Protein AF-A0A1C4X3Y6-F1 (afdb_monomer)

Organism: Micromonospora echinospora (NCBI:txid1877)

Radius of gyration: 30.49 Å; Cα contacts (8 Å, |Δi|>4): 107; chains: 1; bounding box: 56×47×85 Å

pLDDT: mean 79.15, std 24.33, range [35.62, 98.81]

Secondary structure (DSSP, 8-state):
---------SS-----PPP----------------------HHHHHHHHHHHHHHHHHHHHHHHHHHHHHHHHHHHHHHHHHHHHHHHTT-HHHHHHHHHHHHHHHHHHHHHHHHHHHHHHHHHHHHHHHHHHHGGG-GGGSS-------

Foldseek 3Di:
DDDDDDDDDPPDDDDDDDDDDDPDDPDPPDPPPPPPPLDQPPVLVVLLVVLQVLLVVLLVLLVVLLVVLVVLQVVLVVLCVQLVVCVVVVNNVSNVVSNVSSVVSNVSSVVSNVSSVVSNVSSVVSVVVSCVSCVVSPPVVPDDPPPPDD

Structure (mmCIF, N/CA/C/O backbone):
data_AF-A0A1C4X3Y6-F1
#
_entry.id   AF-A0A1C4X3Y6-F1
#
loop_
_atom_site.group_PDB
_atom_site.id
_atom_site.type_symbol
_atom_site.labe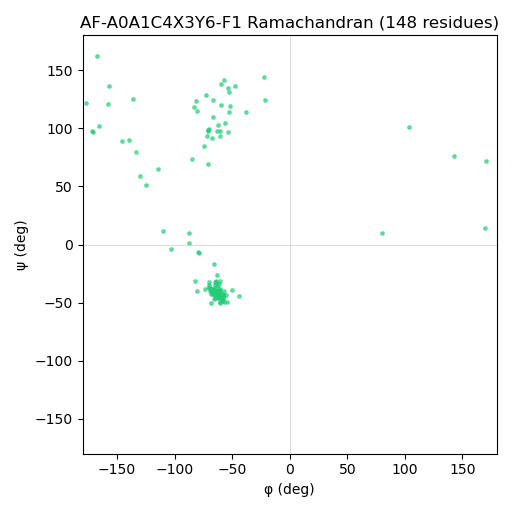l_atom_id
_atom_site.label_alt_id
_atom_site.label_comp_id
_atom_site.label_asym_id
_atom_site.label_entity_id
_atom_site.label_seq_id
_atom_site.pdbx_PDB_ins_code
_atom_site.Cartn_x
_atom_site.Cartn_y
_atom_site.Cartn_z
_atom_site.occupancy
_atom_site.B_iso_or_equiv
_atom_site.auth_seq_id
_atom_site.auth_comp_id
_atom_site.auth_asym_id
_atom_site.auth_atom_id
_atom_site.pdbx_PDB_model_num
ATOM 1 N N . MET A 1 1 ? 25.583 -27.625 13.028 1.00 36.97 1 MET A N 1
ATOM 2 C CA . MET A 1 1 ? 26.360 -26.511 12.449 1.00 36.97 1 MET A CA 1
ATOM 3 C C . MET A 1 1 ? 26.448 -26.772 10.959 1.00 36.97 1 MET A C 1
ATOM 5 O O . MET A 1 1 ? 27.012 -27.791 10.590 1.00 36.97 1 MET A O 1
ATOM 9 N N . SER A 1 2 ? 25.799 -25.950 10.137 1.00 39.69 2 SER A N 1
ATOM 10 C CA . SER A 1 2 ? 25.870 -26.027 8.677 1.00 39.69 2 SER A CA 1
ATOM 11 C C . SER A 1 2 ? 26.019 -24.602 8.146 1.00 39.69 2 SER A C 1
ATOM 13 O O . SER A 1 2 ? 25.251 -23.725 8.530 1.00 39.69 2 SER A O 1
ATOM 15 N N . THR A 1 3 ? 27.067 -24.416 7.357 1.00 41.69 3 THR A N 1
ATOM 16 C CA . THR A 1 3 ? 27.513 -23.253 6.572 1.00 41.69 3 THR A CA 1
ATOM 17 C C . THR A 1 3 ? 28.390 -23.896 5.493 1.00 41.69 3 THR A C 1
ATOM 19 O O . THR A 1 3 ? 29.170 -24.781 5.841 1.00 41.69 3 THR A O 1
ATOM 22 N N . ASP A 1 4 ? 28.381 -23.578 4.211 1.00 45.69 4 ASP A N 1
ATOM 23 C CA . ASP A 1 4 ? 27.672 -22.616 3.376 1.00 45.69 4 ASP A CA 1
ATOM 24 C C . ASP A 1 4 ? 27.961 -23.060 1.921 1.00 45.69 4 ASP A C 1
ATOM 26 O O . ASP A 1 4 ? 28.875 -23.849 1.666 1.00 45.69 4 ASP A O 1
ATOM 30 N N . SER A 1 5 ? 27.137 -22.568 1.011 1.00 48.00 5 SER A N 1
ATOM 31 C CA . SER A 1 5 ? 27.237 -22.486 -0.442 1.00 48.00 5 SER A CA 1
ATOM 32 C C . SER A 1 5 ? 28.640 -22.551 -1.051 1.00 48.00 5 SER A C 1
ATOM 34 O O . SER A 1 5 ? 29.553 -21.852 -0.625 1.00 48.00 5 SER A O 1
ATOM 36 N N . SER A 1 6 ? 28.737 -23.192 -2.215 1.00 38.34 6 SER A N 1
ATOM 37 C CA . SER A 1 6 ? 29.177 -22.447 -3.398 1.00 38.34 6 SER A CA 1
ATOM 38 C C . SER A 1 6 ? 28.725 -23.151 -4.672 1.00 38.34 6 SER A C 1
ATOM 40 O O . SER A 1 6 ? 29.092 -24.294 -4.935 1.00 38.34 6 SER A O 1
ATOM 42 N N . TRP A 1 7 ? 27.951 -22.420 -5.464 1.00 44.41 7 TRP A N 1
ATOM 43 C CA . TRP A 1 7 ? 27.889 -22.523 -6.911 1.00 44.41 7 TRP A CA 1
ATOM 44 C C . TRP A 1 7 ? 29.278 -22.773 -7.502 1.00 44.41 7 TRP A C 1
ATOM 46 O O . TRP A 1 7 ? 30.162 -21.926 -7.410 1.00 44.41 7 TRP A O 1
ATOM 56 N N . GLY A 1 8 ? 29.477 -23.941 -8.091 1.00 44.00 8 GLY A N 1
ATOM 57 C CA . GLY A 1 8 ? 30.743 -24.301 -8.701 1.00 44.00 8 GLY A CA 1
ATOM 58 C C . GLY A 1 8 ? 30.571 -25.589 -9.471 1.00 44.00 8 GLY A C 1
ATOM 59 O O . GLY A 1 8 ? 30.591 -26.651 -8.862 1.00 44.00 8 GLY A O 1
ATOM 60 N N . ASP A 1 9 ? 30.349 -25.442 -10.779 1.00 46.50 9 ASP A N 1
ATOM 61 C CA . ASP A 1 9 ? 30.890 -26.282 -11.859 1.00 46.50 9 ASP A CA 1
ATOM 62 C C . ASP A 1 9 ? 29.868 -26.496 -12.992 1.00 46.50 9 ASP A C 1
ATOM 64 O O . ASP A 1 9 ? 29.250 -27.547 -13.121 1.00 46.50 9 ASP A O 1
ATOM 68 N N . TYR A 1 10 ? 29.673 -25.468 -13.825 1.00 39.25 10 TYR A N 1
ATOM 69 C CA . TYR A 1 10 ? 29.022 -25.615 -15.139 1.00 39.25 10 TYR A CA 1
ATOM 70 C C . TYR A 1 10 ? 30.009 -25.425 -16.299 1.00 39.25 10 TYR A C 1
ATOM 72 O O . TYR A 1 10 ? 29.593 -25.309 -17.449 1.00 39.25 10 TYR A O 1
ATOM 80 N N . LEU A 1 11 ? 31.319 -25.399 -16.026 1.00 49.09 11 LEU A N 1
ATOM 81 C CA . LEU A 1 11 ? 32.333 -25.155 -17.051 1.00 49.09 11 LEU A CA 1
ATOM 82 C C . LEU A 1 11 ? 33.386 -26.261 -17.107 1.00 49.09 11 LEU A C 1
ATOM 84 O O . LEU A 1 11 ? 34.583 -25.997 -17.094 1.00 49.09 11 LEU A O 1
ATOM 88 N N . SER A 1 12 ? 32.939 -27.509 -17.192 1.00 48.59 12 SER A N 1
ATOM 89 C CA . SER A 1 12 ? 33.769 -28.622 -17.646 1.00 48.59 12 SER A CA 1
ATOM 90 C C . SER A 1 12 ? 32.890 -29.856 -17.808 1.00 48.59 12 SER A C 1
ATOM 92 O O . SER A 1 12 ? 32.601 -30.531 -16.828 1.00 48.59 12 SER A O 1
ATOM 94 N N . THR A 1 13 ? 32.437 -30.170 -19.024 1.00 41.38 13 THR A N 1
ATOM 95 C CA . THR A 1 13 ? 32.898 -31.360 -19.767 1.00 41.38 13 THR A CA 1
ATOM 96 C C . THR A 1 13 ? 32.228 -31.384 -21.146 1.00 41.38 13 THR A C 1
ATOM 98 O O . THR A 1 13 ? 31.008 -31.405 -21.268 1.00 41.38 13 THR A O 1
ATOM 101 N N . ASP A 1 14 ? 33.072 -31.386 -22.173 1.00 49.00 14 ASP A N 1
ATOM 102 C CA . ASP A 1 14 ? 32.841 -31.859 -23.539 1.00 49.00 14 ASP A CA 1
ATOM 103 C C . ASP A 1 14 ? 31.683 -32.868 -23.701 1.00 49.00 14 ASP A C 1
ATOM 105 O O . ASP A 1 14 ? 31.702 -33.963 -23.138 1.00 49.00 14 ASP A O 1
ATOM 109 N N . THR A 1 15 ? 30.715 -32.563 -24.565 1.00 38.72 15 THR A N 1
ATOM 110 C CA . THR A 1 15 ? 29.977 -33.596 -25.306 1.00 38.72 15 THR A CA 1
ATOM 111 C C . THR A 1 15 ? 29.782 -33.105 -26.732 1.00 38.72 15 THR A C 1
ATOM 113 O O . THR A 1 15 ? 28.806 -32.440 -27.070 1.00 38.72 15 THR A O 1
ATOM 116 N N . SER A 1 16 ? 30.750 -33.440 -27.580 1.00 46.16 16 SER A N 1
ATOM 117 C CA . SER A 1 16 ? 30.564 -33.444 -29.025 1.00 46.16 16 SER A CA 1
ATOM 118 C C . SER A 1 16 ? 29.568 -34.550 -29.379 1.00 46.16 16 SER A C 1
ATOM 120 O O . SER A 1 16 ? 29.862 -35.739 -29.259 1.00 46.16 16 SER A O 1
ATOM 122 N N . VAL A 1 17 ? 28.360 -34.173 -29.799 1.00 35.62 17 VAL A N 1
ATOM 123 C CA . VAL A 1 17 ? 27.430 -35.124 -30.415 1.00 35.62 17 VAL A CA 1
ATOM 124 C C . VAL A 1 17 ? 27.798 -35.236 -31.890 1.00 35.62 17 VAL A C 1
ATOM 126 O O . VAL A 1 17 ? 27.774 -34.249 -32.623 1.00 35.62 17 VAL A O 1
ATOM 129 N N . ALA A 1 18 ? 28.178 -36.441 -32.309 1.00 38.94 18 ALA A N 1
ATOM 130 C CA . ALA A 1 18 ? 28.460 -36.752 -33.700 1.00 38.94 18 ALA A CA 1
ATOM 131 C C . ALA A 1 18 ? 27.164 -36.814 -34.525 1.00 38.94 18 ALA A C 1
ATOM 133 O O . ALA A 1 18 ? 26.220 -37.528 -34.181 1.00 38.94 18 ALA A O 1
ATOM 134 N N . ASP A 1 19 ? 27.180 -36.079 -35.634 1.00 48.06 19 ASP A N 1
ATOM 135 C CA . ASP A 1 19 ? 26.213 -36.093 -36.727 1.00 48.06 19 ASP A CA 1
ATOM 136 C C . ASP A 1 19 ? 26.116 -37.485 -37.368 1.00 48.06 19 ASP A C 1
ATOM 138 O O . ASP A 1 19 ? 27.103 -38.013 -37.885 1.00 48.06 19 ASP A O 1
ATOM 142 N N . THR A 1 20 ? 24.918 -38.075 -37.333 1.00 42.12 20 THR A N 1
ATOM 143 C CA . THR A 1 20 ? 24.544 -39.192 -38.209 1.00 42.12 20 THR A CA 1
ATOM 144 C C . THR A 1 20 ? 23.061 -39.121 -38.598 1.00 42.12 20 THR A C 1
ATOM 146 O O . THR A 1 20 ? 22.204 -39.751 -37.988 1.00 42.12 20 THR A O 1
ATOM 149 N N . GLY A 1 21 ? 22.786 -38.414 -39.697 1.00 36.00 21 GLY A N 1
ATOM 150 C CA . GLY A 1 21 ? 21.963 -38.964 -40.780 1.00 36.00 21 GLY A CA 1
ATOM 151 C C . GLY A 1 21 ? 20.510 -38.494 -40.897 1.00 36.00 21 GLY A C 1
ATOM 152 O O . GLY A 1 21 ? 19.614 -39.085 -40.303 1.00 36.00 21 GLY A O 1
ATOM 153 N N . ILE A 1 22 ? 20.266 -37.571 -41.836 1.00 36.72 22 ILE A N 1
ATOM 154 C CA . ILE A 1 22 ? 19.098 -37.615 -42.735 1.00 36.72 22 ILE A CA 1
ATOM 155 C C . ILE A 1 22 ? 19.592 -37.350 -44.168 1.00 36.72 22 ILE A C 1
ATOM 157 O O . ILE A 1 22 ? 19.482 -36.254 -44.710 1.00 36.72 22 ILE A O 1
ATOM 161 N N . ASP A 1 23 ? 20.142 -38.392 -44.793 1.00 47.00 23 ASP A N 1
ATOM 162 C CA . ASP A 1 23 ? 20.240 -38.503 -46.251 1.00 47.00 23 ASP A CA 1
ATOM 163 C C . ASP A 1 23 ? 18.837 -38.826 -46.794 1.00 47.00 23 ASP A C 1
ATOM 165 O O . ASP A 1 23 ? 18.486 -39.996 -46.930 1.00 47.00 23 ASP A O 1
ATOM 169 N N . ALA A 1 24 ? 18.002 -37.805 -47.019 1.00 45.84 24 ALA A N 1
ATOM 170 C CA . ALA A 1 24 ? 16.917 -37.798 -48.017 1.00 45.84 24 ALA A CA 1
ATOM 171 C C . ALA A 1 24 ? 16.001 -36.575 -47.850 1.00 45.84 24 ALA A C 1
ATOM 173 O O . ALA A 1 24 ? 14.851 -36.711 -47.452 1.00 45.84 24 ALA A O 1
ATOM 174 N N . PHE A 1 25 ? 16.481 -35.385 -48.203 1.00 36.56 25 PHE A N 1
ATOM 175 C CA . PHE A 1 25 ? 15.683 -34.398 -48.938 1.00 36.56 25 PHE A CA 1
ATOM 176 C C . PHE A 1 25 ? 16.653 -33.339 -49.461 1.00 36.56 25 PHE A C 1
ATOM 178 O O . PHE A 1 25 ? 17.111 -32.474 -48.721 1.00 36.56 25 PHE A O 1
ATOM 185 N N . ALA A 1 26 ? 16.996 -33.415 -50.747 1.00 46.47 26 ALA A N 1
ATOM 186 C CA . ALA A 1 26 ? 17.655 -32.321 -51.446 1.00 46.47 26 ALA A CA 1
ATOM 187 C C . ALA A 1 26 ? 16.635 -31.186 -51.650 1.00 46.47 26 ALA A C 1
ATOM 189 O O . ALA A 1 26 ? 16.167 -30.944 -52.759 1.00 46.47 26 ALA A O 1
ATOM 190 N N . ALA A 1 27 ? 16.234 -30.534 -50.560 1.00 42.47 27 ALA A N 1
ATOM 191 C CA . ALA A 1 27 ? 15.772 -29.164 -50.623 1.00 42.47 27 ALA A CA 1
ATOM 192 C C . ALA A 1 27 ? 17.038 -28.312 -50.647 1.00 42.47 27 ALA A C 1
ATOM 194 O O . ALA A 1 27 ? 17.904 -28.454 -49.786 1.00 42.47 27 ALA A O 1
ATOM 195 N N . THR A 1 28 ? 17.180 -27.477 -51.667 1.00 47.19 28 THR A N 1
ATOM 196 C CA . THR A 1 28 ? 18.150 -26.388 -51.692 1.00 47.19 28 THR A CA 1
ATOM 197 C C . THR A 1 28 ? 17.917 -25.563 -50.427 1.00 47.19 28 THR A C 1
ATOM 199 O O . THR A 1 28 ? 16.982 -24.770 -50.369 1.00 47.19 28 THR A O 1
ATOM 202 N N . VAL A 1 29 ? 18.698 -25.813 -49.376 1.00 47.12 29 VAL A N 1
ATOM 203 C CA . VAL A 1 29 ? 18.735 -24.941 -48.207 1.00 47.12 29 VAL A CA 1
ATOM 204 C C . VAL A 1 29 ? 19.436 -23.692 -48.712 1.00 47.12 29 VAL A C 1
ATOM 206 O O . VAL A 1 29 ? 20.659 -23.676 -48.864 1.00 47.12 29 VAL A O 1
ATOM 209 N N . GLU A 1 30 ? 18.652 -22.676 -49.082 1.00 52.06 30 GLU A N 1
ATOM 210 C CA . GLU A 1 30 ? 19.181 -21.318 -49.141 1.00 52.06 30 GLU A CA 1
ATOM 211 C C . GLU A 1 30 ? 19.940 -21.082 -47.833 1.00 52.06 30 GLU A C 1
ATOM 213 O O . GLU A 1 30 ? 19.463 -21.534 -46.786 1.00 52.06 30 GLU A O 1
ATOM 218 N N . PRO A 1 31 ? 21.137 -20.469 -47.866 1.00 46.91 31 PRO A N 1
ATOM 219 C CA . PRO A 1 31 ? 21.871 -20.210 -46.641 1.00 46.91 31 PRO A CA 1
ATOM 220 C C . PRO A 1 31 ? 20.921 -19.476 -45.701 1.00 46.91 31 PRO A C 1
ATOM 222 O O . PRO A 1 31 ? 20.486 -18.370 -46.019 1.00 46.91 31 PRO A O 1
ATOM 225 N N . ILE A 1 32 ? 20.558 -20.122 -44.588 1.00 57.66 32 ILE A N 1
ATOM 226 C CA . ILE A 1 32 ? 19.842 -19.471 -43.498 1.00 57.66 32 ILE A CA 1
ATOM 227 C C . ILE A 1 32 ? 20.752 -18.307 -43.144 1.00 57.66 32 ILE A C 1
ATOM 229 O O . ILE A 1 32 ? 21.849 -18.520 -42.618 1.00 57.66 32 ILE A O 1
ATOM 233 N N . MET A 1 33 ? 20.371 -17.096 -43.558 1.00 53.41 33 MET A N 1
ATOM 234 C CA . MET A 1 33 ? 21.109 -15.914 -43.153 1.00 53.41 33 MET A CA 1
ATOM 235 C C . MET A 1 33 ? 21.178 -15.982 -41.631 1.00 53.41 33 MET A C 1
ATOM 237 O O . MET A 1 33 ? 20.159 -16.320 -41.018 1.00 53.41 33 MET A O 1
ATOM 241 N N . PRO A 1 34 ? 22.344 -15.737 -41.012 1.00 52.31 34 PRO A N 1
ATOM 242 C CA . PRO A 1 34 ? 22.394 -15.660 -39.566 1.00 52.31 34 PRO A CA 1
ATOM 243 C C . PRO A 1 34 ? 21.307 -14.673 -39.149 1.00 52.31 34 PRO A C 1
ATOM 245 O O . PRO A 1 34 ? 21.311 -13.525 -39.600 1.00 52.31 34 PRO A O 1
ATOM 248 N N . VAL A 1 35 ? 20.339 -15.147 -38.363 1.00 55.03 35 VAL A N 1
ATOM 249 C CA . VAL A 1 35 ? 19.448 -14.253 -37.636 1.00 55.03 35 VAL A CA 1
ATOM 250 C C . VAL A 1 35 ? 20.385 -13.520 -36.695 1.00 55.03 35 VAL A C 1
ATOM 252 O O . VAL A 1 35 ? 20.844 -14.072 -35.699 1.00 55.03 35 VAL A O 1
ATOM 255 N N . VAL A 1 36 ? 20.796 -12.324 -37.102 1.00 54.78 36 VAL A N 1
ATOM 256 C CA . VAL A 1 36 ? 21.488 -11.405 -36.215 1.00 54.78 36 VAL A CA 1
ATOM 257 C C . VAL A 1 36 ? 20.405 -10.975 -35.247 1.00 54.78 36 VAL A C 1
ATOM 259 O O . VAL A 1 36 ? 19.544 -10.176 -35.612 1.00 54.78 36 VAL A O 1
ATOM 262 N N . GLU A 1 37 ? 20.380 -11.580 -34.061 1.00 56.59 37 GLU A N 1
ATOM 263 C CA . GLU A 1 37 ? 19.550 -11.052 -32.986 1.00 56.59 37 GLU A CA 1
ATOM 264 C C . GLU A 1 37 ? 19.905 -9.569 -32.825 1.00 56.59 37 GLU A C 1
ATOM 266 O O . GLU A 1 37 ? 21.096 -9.231 -32.829 1.00 56.59 37 GLU A O 1
ATOM 271 N N . PRO A 1 38 ? 18.910 -8.668 -32.770 1.00 59.09 38 PRO A N 1
ATOM 272 C CA . PRO A 1 38 ? 19.183 -7.261 -32.550 1.00 59.09 38 PRO A CA 1
ATOM 273 C C . PRO A 1 38 ? 19.846 -7.118 -31.177 1.00 59.09 38 PRO A C 1
ATOM 275 O O . PRO A 1 38 ? 19.201 -7.218 -30.138 1.00 59.09 38 PRO A O 1
ATOM 278 N N . VAL A 1 39 ? 21.164 -6.925 -31.178 1.00 68.88 39 VAL A N 1
ATOM 279 C CA . VAL A 1 39 ? 21.928 -6.619 -29.970 1.00 68.88 39 VAL A CA 1
ATOM 280 C C . VAL A 1 39 ? 21.753 -5.131 -29.705 1.00 68.88 39 VAL A C 1
ATOM 282 O O . VAL A 1 39 ? 22.180 -4.298 -30.511 1.00 68.88 39 VAL A O 1
ATOM 285 N N . LEU A 1 40 ? 21.109 -4.800 -28.587 1.00 76.31 40 LEU A N 1
ATOM 286 C CA . LEU A 1 40 ? 21.038 -3.425 -28.105 1.00 76.31 40 LEU A CA 1
ATOM 287 C C . LEU A 1 40 ? 22.463 -2.905 -27.849 1.00 76.31 40 LEU A C 1
ATOM 289 O O . LEU A 1 40 ? 23.295 -3.642 -27.314 1.00 76.31 40 LEU A O 1
ATOM 293 N N . PRO A 1 41 ? 22.783 -1.653 -28.216 1.00 81.69 41 PRO A N 1
ATOM 294 C CA . PRO A 1 41 ? 24.058 -1.056 -27.846 1.00 81.69 41 PRO A CA 1
ATOM 295 C C . PRO A 1 41 ? 24.233 -1.074 -26.324 1.00 81.69 41 PRO A C 1
ATOM 297 O O . PRO A 1 41 ? 23.285 -0.776 -25.605 1.00 81.69 41 PRO A O 1
ATOM 300 N N . GLU A 1 42 ? 25.447 -1.338 -25.833 1.00 81.12 42 GLU A N 1
ATOM 301 C CA . GLU A 1 42 ? 25.773 -1.301 -24.395 1.00 81.12 42 GLU A CA 1
ATOM 302 C C . GLU A 1 42 ? 25.202 -0.086 -23.635 1.00 81.12 42 GLU A C 1
ATOM 304 O O . GLU A 1 42 ? 24.601 -0.304 -22.589 1.00 81.12 42 GLU A O 1
ATOM 309 N N . PRO A 1 43 ? 25.269 1.171 -24.134 1.00 81.31 43 PRO A N 1
ATOM 310 C CA . PRO A 1 43 ? 24.675 2.293 -23.402 1.00 81.31 43 PRO A CA 1
ATOM 311 C C . PRO A 1 43 ? 23.151 2.194 -23.245 1.00 81.31 43 PRO A C 1
ATOM 313 O O . PRO A 1 43 ? 22.612 2.766 -22.309 1.00 81.31 43 PRO A O 1
ATOM 316 N N . VAL A 1 44 ? 22.457 1.500 -24.149 1.00 85.56 44 VAL A N 1
ATOM 317 C CA . VAL A 1 44 ? 21.009 1.261 -24.057 1.00 85.56 44 VAL A CA 1
ATOM 318 C C . VAL A 1 44 ? 20.725 0.115 -23.094 1.00 85.56 44 VAL A C 1
ATOM 320 O O . VAL A 1 44 ? 19.800 0.217 -22.298 1.00 85.56 44 VAL A O 1
ATOM 323 N N . LEU A 1 45 ? 21.543 -0.944 -23.122 1.00 87.50 45 LEU A N 1
ATOM 324 C CA . LEU A 1 45 ? 21.444 -2.048 -22.164 1.00 87.50 45 LEU A CA 1
ATOM 325 C C . LEU A 1 45 ? 21.620 -1.564 -20.723 1.00 87.50 45 LEU A C 1
ATOM 327 O O . LEU A 1 45 ? 20.783 -1.877 -19.886 1.00 87.50 45 LEU A O 1
ATOM 331 N N . ASP A 1 46 ? 22.637 -0.743 -20.451 1.00 90.50 46 ASP A N 1
ATOM 332 C CA . ASP A 1 46 ? 22.887 -0.207 -19.108 1.00 90.50 46 ASP A CA 1
ATOM 333 C C . ASP A 1 46 ? 21.709 0.636 -18.593 1.00 90.50 46 ASP A C 1
ATOM 335 O O . ASP A 1 46 ? 21.358 0.571 -17.412 1.00 90.50 46 ASP A O 1
ATOM 339 N N . VAL A 1 47 ? 21.086 1.432 -19.471 1.00 92.19 47 VAL A N 1
ATOM 340 C CA . VAL A 1 47 ? 19.903 2.225 -19.112 1.00 92.19 47 VAL A CA 1
ATOM 341 C C . VAL A 1 47 ? 18.718 1.306 -18.842 1.00 92.19 47 VAL A C 1
ATOM 343 O O . VAL A 1 47 ? 18.113 1.415 -17.783 1.00 92.19 47 VAL A O 1
ATOM 346 N N . VAL A 1 48 ? 18.418 0.364 -19.738 1.00 93.31 48 VAL A N 1
ATOM 347 C CA . VAL A 1 48 ? 17.311 -0.590 -19.563 1.00 93.31 48 VAL A CA 1
ATOM 348 C C . VAL A 1 48 ? 17.470 -1.400 -18.275 1.00 93.31 48 VAL A C 1
ATOM 350 O O . VAL A 1 48 ? 16.508 -1.521 -17.520 1.00 93.31 48 VAL A O 1
ATOM 353 N N . ASP A 1 49 ? 18.671 -1.893 -17.974 1.00 94.50 49 ASP A N 1
ATOM 354 C CA . ASP A 1 49 ? 18.949 -2.628 -16.737 1.00 94.50 49 ASP A CA 1
ATOM 355 C C . ASP A 1 49 ? 18.750 -1.745 -15.497 1.00 94.50 49 ASP A C 1
ATOM 357 O O . ASP A 1 49 ? 18.162 -2.186 -14.506 1.00 94.50 49 ASP A O 1
ATOM 361 N N . SER A 1 50 ? 19.192 -0.483 -15.550 1.00 96.75 50 SER A N 1
ATOM 362 C CA . SER A 1 50 ? 18.978 0.486 -14.471 1.00 96.75 50 SER A CA 1
ATOM 363 C C . SER A 1 50 ? 17.493 0.792 -14.257 1.00 96.75 50 SER A C 1
ATOM 365 O O . SER A 1 50 ? 17.042 0.847 -13.114 1.00 96.75 50 SER A O 1
ATOM 367 N N . GLU A 1 51 ? 16.728 0.979 -15.331 1.00 97.50 51 GLU A N 1
ATOM 368 C CA . GLU A 1 51 ? 15.292 1.258 -15.270 1.00 97.50 51 GLU A CA 1
ATOM 369 C C . GLU A 1 51 ? 14.507 0.037 -14.763 1.00 97.50 51 GLU A C 1
ATOM 371 O O . GLU A 1 51 ? 13.647 0.175 -13.898 1.00 97.50 51 GLU A O 1
ATOM 376 N N . ILE A 1 52 ? 14.847 -1.183 -15.197 1.00 97.69 52 ILE A N 1
ATOM 377 C CA . ILE A 1 52 ? 14.236 -2.417 -14.671 1.00 97.69 52 ILE A CA 1
ATOM 378 C C . ILE A 1 52 ? 14.544 -2.585 -13.177 1.00 97.69 52 ILE A C 1
ATOM 380 O O . ILE A 1 52 ? 13.658 -2.951 -12.401 1.00 97.69 52 ILE A O 1
ATOM 384 N N . ALA A 1 53 ? 15.780 -2.307 -12.756 1.00 98.12 53 ALA A N 1
ATOM 385 C CA . ALA A 1 53 ? 16.152 -2.353 -11.345 1.00 98.12 53 ALA A CA 1
ATOM 386 C C . ALA A 1 53 ? 15.397 -1.299 -10.516 1.00 98.12 53 ALA A C 1
ATOM 388 O O . ALA A 1 53 ? 14.957 -1.604 -9.407 1.00 98.12 53 ALA A O 1
ATOM 389 N N . GLY A 1 54 ? 15.211 -0.090 -11.059 1.00 97.50 54 GLY A N 1
ATOM 390 C CA . GLY A 1 54 ? 14.382 0.960 -10.462 1.00 97.50 54 GLY A CA 1
ATOM 391 C C . GLY A 1 54 ? 12.927 0.520 -10.307 1.00 97.50 54 GLY A C 1
ATOM 392 O O . GLY A 1 54 ? 12.389 0.564 -9.204 1.00 97.50 54 GLY A O 1
ATOM 393 N N . ALA A 1 55 ? 12.331 -0.023 -11.373 1.00 98.06 55 ALA A N 1
ATOM 394 C CA . ALA A 1 55 ? 10.962 -0.531 -11.350 1.00 98.06 55 ALA A CA 1
ATOM 395 C C . ALA A 1 55 ? 10.751 -1.629 -10.299 1.00 98.06 55 ALA A C 1
ATOM 397 O O . ALA A 1 55 ? 9.750 -1.621 -9.585 1.00 98.06 55 ALA A O 1
ATOM 398 N N . ALA A 1 56 ? 11.697 -2.565 -10.181 1.00 98.44 56 ALA A N 1
ATOM 399 C CA . ALA A 1 56 ? 11.636 -3.617 -9.170 1.00 98.44 56 ALA A CA 1
ATOM 400 C C . ALA A 1 56 ? 11.724 -3.047 -7.746 1.00 98.44 56 ALA A C 1
ATOM 4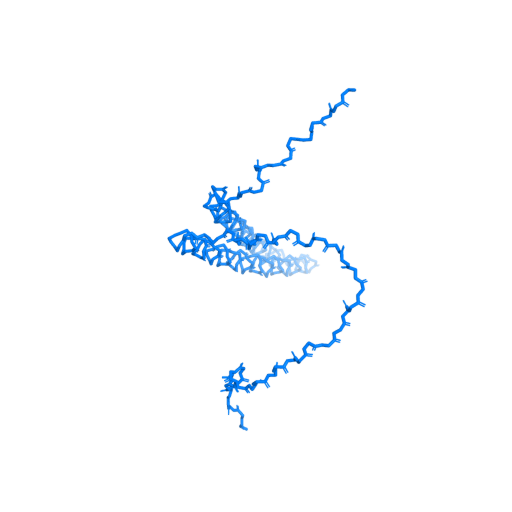02 O O . ALA A 1 56 ? 10.948 -3.443 -6.879 1.00 98.44 56 ALA A O 1
ATOM 403 N N . ALA A 1 57 ? 12.624 -2.089 -7.511 1.00 98.25 57 ALA A N 1
ATOM 404 C CA . ALA A 1 57 ? 12.765 -1.449 -6.207 1.00 98.25 57 ALA A CA 1
ATOM 405 C C . ALA A 1 57 ? 11.505 -0.664 -5.806 1.00 98.25 57 ALA A C 1
ATOM 407 O O . ALA A 1 57 ? 11.081 -0.734 -4.653 1.00 98.25 57 ALA A O 1
ATOM 408 N N . ASP A 1 58 ? 10.889 0.052 -6.746 1.00 98.25 58 ASP A N 1
ATOM 409 C CA . ASP A 1 58 ? 9.636 0.764 -6.500 1.00 98.25 58 ASP A CA 1
ATOM 410 C C . ASP A 1 58 ? 8.476 -0.202 -6.247 1.00 98.25 58 ASP A C 1
ATOM 412 O O . ASP A 1 58 ? 7.670 0.036 -5.348 1.00 98.25 58 ASP A O 1
ATOM 416 N N . GLN A 1 59 ? 8.409 -1.328 -6.963 1.00 98.50 59 GLN A N 1
ATOM 417 C CA . GLN A 1 59 ? 7.407 -2.357 -6.684 1.00 98.50 59 GLN A CA 1
ATOM 418 C C . GLN A 1 59 ? 7.581 -2.951 -5.278 1.00 98.50 59 GLN A C 1
ATOM 420 O O . GLN A 1 59 ? 6.596 -3.092 -4.557 1.00 98.50 59 GLN A O 1
ATOM 425 N N . ASP A 1 60 ? 8.815 -3.222 -4.843 1.00 98.62 60 ASP A N 1
ATOM 426 C CA . ASP A 1 60 ? 9.091 -3.716 -3.488 1.00 98.62 60 ASP A CA 1
ATOM 427 C C . ASP A 1 60 ? 8.635 -2.710 -2.411 1.00 98.62 60 ASP A C 1
ATOM 429 O O . ASP A 1 60 ? 8.050 -3.092 -1.391 1.00 98.62 60 ASP A O 1
ATOM 433 N N . TRP A 1 61 ? 8.868 -1.410 -2.632 1.00 98.38 61 TRP A N 1
ATOM 434 C CA . TRP A 1 61 ? 8.378 -0.353 -1.739 1.00 98.38 61 TRP A CA 1
ATOM 435 C C . TRP A 1 61 ? 6.856 -0.239 -1.751 1.00 98.38 61 TRP A C 1
ATOM 437 O O . TRP A 1 61 ? 6.247 -0.082 -0.688 1.00 98.38 61 TRP A O 1
ATOM 447 N N . SER A 1 62 ? 6.240 -0.352 -2.929 1.00 98.69 62 SER A N 1
ATOM 448 C CA . SER A 1 62 ? 4.788 -0.380 -3.086 1.00 98.69 62 SER A CA 1
ATOM 449 C C . SER A 1 62 ? 4.167 -1.511 -2.265 1.00 98.69 62 SER A C 1
ATOM 451 O O . SER A 1 62 ? 3.261 -1.261 -1.463 1.00 98.69 62 SER A O 1
ATOM 453 N N . ASP A 1 63 ? 4.707 -2.724 -2.382 1.00 98.75 63 ASP A N 1
ATOM 454 C CA . ASP A 1 63 ? 4.231 -3.912 -1.674 1.00 98.75 63 ASP A CA 1
ATOM 455 C C . ASP A 1 63 ? 4.416 -3.779 -0.156 1.00 98.75 63 ASP A C 1
ATOM 457 O O . ASP A 1 63 ? 3.516 -4.106 0.623 1.00 98.75 63 ASP A O 1
ATOM 461 N N . TRP A 1 64 ? 5.564 -3.254 0.286 1.00 98.75 64 TRP A N 1
ATOM 462 C CA . TRP A 1 64 ? 5.826 -3.023 1.707 1.00 98.75 64 TRP A CA 1
ATOM 463 C C . TRP A 1 64 ? 4.834 -2.030 2.325 1.00 98.75 64 TRP A C 1
ATOM 465 O O . TRP A 1 64 ? 4.340 -2.251 3.438 1.00 98.75 64 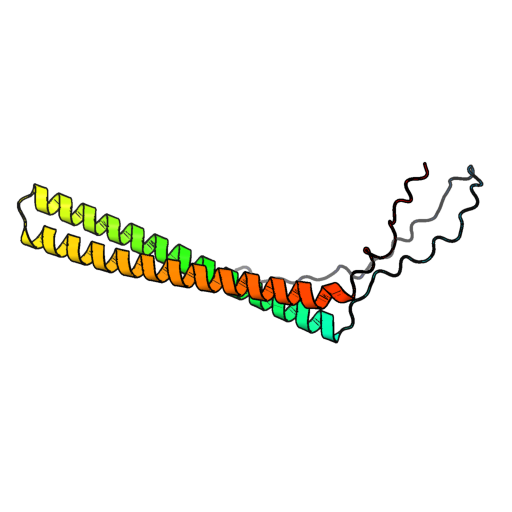TRP A O 1
ATOM 475 N N . HIS A 1 65 ? 4.518 -0.951 1.606 1.00 98.75 65 HIS A N 1
ATOM 476 C CA . HIS A 1 65 ? 3.542 0.035 2.051 1.00 98.75 65 HIS A CA 1
ATOM 477 C C . HIS A 1 65 ? 2.123 -0.537 2.069 1.00 98.75 65 HIS A C 1
ATOM 479 O O . HIS A 1 65 ? 1.427 -0.352 3.064 1.00 98.75 65 HIS A O 1
ATOM 485 N N . ALA A 1 66 ? 1.713 -1.300 1.052 1.00 98.75 66 ALA A N 1
ATOM 486 C CA . ALA A 1 66 ? 0.410 -1.967 1.045 1.00 98.75 66 ALA A CA 1
ATOM 487 C C . ALA A 1 66 ? 0.255 -2.917 2.243 1.00 98.75 66 ALA A C 1
ATOM 489 O O . ALA A 1 66 ? -0.703 -2.801 3.004 1.00 98.75 66 ALA A O 1
ATOM 490 N N . ALA A 1 67 ? 1.251 -3.775 2.487 1.00 98.69 67 ALA A N 1
ATOM 491 C CA . ALA A 1 67 ? 1.246 -4.695 3.625 1.00 98.69 67 ALA A CA 1
ATOM 492 C C . ALA A 1 67 ? 1.266 -3.969 4.983 1.00 98.69 67 ALA A C 1
ATOM 494 O O . ALA A 1 67 ? 0.707 -4.455 5.969 1.00 98.69 67 ALA A O 1
ATOM 495 N N . SER A 1 68 ? 1.917 -2.806 5.059 1.00 98.50 68 SER A N 1
ATOM 496 C CA . SER A 1 68 ? 1.868 -1.949 6.249 1.00 98.50 68 SER A CA 1
ATOM 497 C C . SER A 1 68 ? 0.480 -1.327 6.424 1.00 98.50 68 SER A C 1
ATOM 499 O O . SER A 1 68 ? -0.026 -1.270 7.544 1.00 98.50 68 SER A O 1
ATOM 501 N N . GLY A 1 69 ? -0.156 -0.905 5.328 1.00 98.69 69 GLY A N 1
ATOM 502 C CA . GLY A 1 69 ? -1.538 -0.433 5.298 1.00 98.69 69 GLY A CA 1
ATOM 503 C C . GLY A 1 69 ? -2.522 -1.481 5.817 1.00 98.69 69 GLY A C 1
ATOM 504 O O . GLY A 1 69 ? -3.340 -1.157 6.679 1.00 98.69 69 GLY A O 1
ATOM 505 N N . ASP A 1 70 ? -2.381 -2.738 5.384 1.00 98.81 70 ASP A N 1
ATOM 506 C CA . ASP A 1 70 ? -3.204 -3.864 5.851 1.00 98.81 70 ASP A CA 1
ATOM 507 C C . ASP A 1 70 ? -3.105 -4.030 7.376 1.00 98.81 70 ASP A C 1
ATOM 509 O O . ASP A 1 70 ? -4.121 -4.094 8.067 1.00 98.81 70 ASP A O 1
ATOM 513 N N . GLN A 1 71 ? -1.888 -4.001 7.930 1.00 98.75 71 GLN A N 1
ATOM 514 C CA . GLN A 1 71 ? -1.667 -4.123 9.379 1.00 98.75 71 GLN A CA 1
ATOM 515 C C . GLN A 1 71 ? -2.311 -2.978 10.174 1.00 98.75 71 GLN A C 1
ATOM 517 O O . GLN A 1 71 ? -2.881 -3.199 11.246 1.00 98.75 71 GLN A O 1
ATOM 522 N N . TRP A 1 72 ? -2.239 -1.743 9.669 1.00 98.75 72 TRP A N 1
ATOM 523 C CA . TRP A 1 72 ? -2.892 -0.601 10.313 1.00 98.75 72 TRP A CA 1
ATOM 524 C C . TRP A 1 72 ? -4.416 -0.674 10.209 1.00 98.75 72 TRP A C 1
ATOM 526 O O . TRP A 1 72 ? -5.099 -0.329 11.174 1.00 98.75 72 TRP A O 1
ATOM 536 N N . ALA A 1 73 ? -4.952 -1.164 9.090 1.00 98.75 73 ALA A N 1
ATOM 537 C CA . ALA A 1 73 ? -6.385 -1.369 8.905 1.00 98.75 73 ALA A CA 1
ATOM 538 C C . ALA A 1 73 ? -6.932 -2.467 9.835 1.00 98.75 73 ALA A C 1
ATOM 540 O O . ALA A 1 73 ? -7.967 -2.268 10.472 1.00 98.75 73 ALA A O 1
ATOM 541 N N . GLU A 1 74 ? -6.216 -3.585 9.982 1.00 98.69 74 GLU A N 1
ATOM 542 C CA . GLU A 1 74 ? -6.534 -4.628 10.966 1.00 98.69 74 GLU A CA 1
ATOM 543 C C . GLU A 1 74 ? -6.525 -4.057 12.388 1.00 98.69 74 GLU A C 1
ATOM 545 O O . GLU A 1 74 ? -7.485 -4.220 13.141 1.00 98.69 74 GLU A O 1
ATOM 550 N N . SER A 1 75 ? -5.493 -3.284 12.733 1.00 98.50 75 SER A N 1
ATOM 551 C CA . SER A 1 75 ? -5.410 -2.649 14.046 1.00 98.50 75 SER A CA 1
ATOM 552 C C . SER A 1 75 ? -6.515 -1.606 14.283 1.00 98.50 75 SER A C 1
ATOM 554 O O 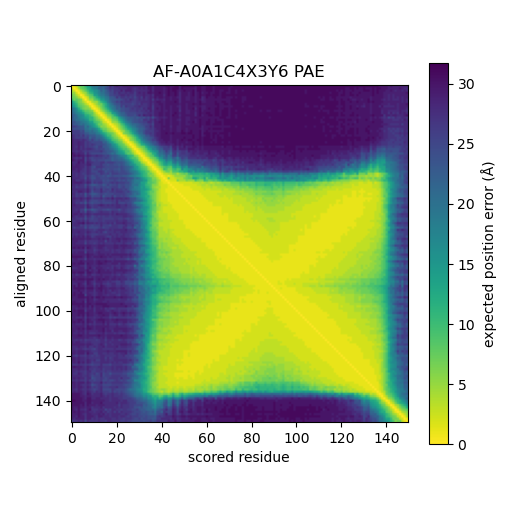. SER A 1 75 ? -6.976 -1.448 15.414 1.00 98.50 75 SER A O 1
ATOM 556 N N . ALA A 1 76 ? -6.977 -0.904 13.245 1.00 98.69 76 ALA A N 1
ATOM 557 C CA . ALA A 1 76 ? -8.141 -0.026 13.343 1.00 98.69 76 ALA A CA 1
ATOM 558 C C . ALA A 1 76 ? -9.416 -0.821 13.672 1.00 98.69 76 ALA A C 1
ATOM 560 O O . ALA A 1 76 ? -10.210 -0.385 14.508 1.00 98.69 76 ALA A O 1
ATOM 561 N N . GLN A 1 77 ? -9.595 -1.997 13.061 1.00 98.75 77 GLN A N 1
ATOM 562 C CA . GLN A 1 77 ? -10.731 -2.877 13.339 1.00 98.75 77 GLN A CA 1
ATOM 563 C C . GLN A 1 77 ? -10.708 -3.408 14.779 1.00 98.75 77 GLN A C 1
ATOM 565 O O . GLN A 1 77 ? -11.748 -3.395 15.437 1.00 98.75 77 GLN A O 1
ATOM 570 N N . ASP A 1 78 ? -9.537 -3.771 15.309 1.00 98.69 78 ASP A N 1
ATOM 571 C CA . ASP A 1 78 ? -9.395 -4.173 16.716 1.00 98.69 78 ASP A CA 1
ATOM 572 C C . ASP A 1 78 ? -9.877 -3.070 17.677 1.00 98.69 78 ASP A C 1
ATOM 574 O O . ASP A 1 78 ? -10.548 -3.336 18.680 1.00 98.69 78 ASP A O 1
ATOM 578 N N . TRP A 1 79 ? -9.583 -1.804 17.362 1.00 98.69 79 TRP A N 1
ATOM 579 C CA . TRP A 1 79 ? -10.053 -0.664 18.152 1.00 98.69 79 TRP A CA 1
ATOM 580 C C . TRP A 1 79 ? -11.559 -0.416 18.026 1.00 98.69 79 TRP A C 1
ATOM 582 O O . TRP A 1 79 ? -12.196 -0.035 19.015 1.00 98.69 79 TRP A O 1
ATOM 592 N N . VAL A 1 80 ? -12.146 -0.661 16.850 1.00 98.75 80 VAL A N 1
ATOM 593 C CA . VAL A 1 80 ? -13.606 -0.644 16.664 1.00 98.75 80 VAL A CA 1
ATOM 594 C C . VAL A 1 80 ? -14.264 -1.716 17.530 1.00 98.75 80 VAL A C 1
ATOM 596 O O . VAL A 1 80 ? -15.254 -1.432 18.209 1.00 98.75 80 VAL A O 1
ATOM 599 N N . ASP A 1 81 ? -13.706 -2.923 17.558 1.00 98.75 81 ASP A N 1
ATOM 600 C CA . ASP A 1 81 ? -14.228 -4.027 18.361 1.00 98.75 81 ASP A CA 1
ATOM 601 C C . ASP A 1 81 ? -14.123 -3.709 19.860 1.00 98.75 81 ASP A C 1
ATOM 603 O O . ASP A 1 81 ? -15.126 -3.785 20.577 1.00 98.75 81 ASP A O 1
ATOM 607 N N . TYR A 1 82 ? -12.971 -3.203 20.317 1.00 98.38 82 TYR A N 1
ATOM 608 C CA . TYR A 1 82 ? -12.791 -2.699 21.684 1.00 98.38 82 TYR A CA 1
ATOM 609 C C . TYR A 1 82 ? -13.818 -1.616 22.052 1.00 98.38 82 TYR A C 1
ATOM 611 O O . TYR A 1 82 ? -14.387 -1.622 23.154 1.00 98.38 82 TYR A O 1
ATOM 619 N N . ALA A 1 83 ? -14.076 -0.669 21.147 1.00 98.56 83 ALA A N 1
ATOM 620 C CA . ALA A 1 83 ? -15.050 0.387 21.383 1.00 98.56 83 ALA A CA 1
ATOM 621 C C . ALA A 1 83 ? -16.478 -0.165 21.489 1.00 98.56 83 ALA A C 1
ATOM 623 O O . ALA A 1 83 ? -17.232 0.246 22.374 1.00 98.56 83 ALA A O 1
ATOM 624 N N . ASN A 1 84 ? -16.841 -1.123 20.635 1.00 98.62 84 ASN A N 1
ATOM 625 C CA . ASN A 1 84 ? -18.151 -1.771 20.646 1.00 98.62 84 ASN A CA 1
ATOM 626 C C . ASN A 1 84 ? -18.387 -2.578 21.930 1.00 98.62 84 ASN A C 1
ATOM 628 O O . ASN A 1 84 ? -19.469 -2.495 22.518 1.00 98.62 84 ASN A O 1
ATOM 632 N N . GLU A 1 85 ? -17.378 -3.310 22.407 1.00 98.62 85 GLU A N 1
ATOM 633 C CA . GLU A 1 85 ? -17.439 -4.027 23.684 1.00 98.62 85 GLU A CA 1
ATOM 634 C C . GLU A 1 85 ? -17.662 -3.068 24.861 1.00 98.62 85 GLU A C 1
ATOM 636 O O . GLU A 1 85 ? -18.521 -3.303 25.718 1.00 98.62 85 GLU A O 1
ATOM 641 N N . ASN A 1 86 ? -16.948 -1.939 24.880 1.00 98.56 86 ASN A N 1
ATOM 642 C CA . ASN A 1 86 ? -17.112 -0.921 25.916 1.00 98.56 86 ASN A CA 1
ATOM 643 C C . ASN A 1 86 ? -18.464 -0.211 25.837 1.00 98.56 86 ASN A C 1
ATOM 645 O O . ASN A 1 86 ? -19.083 0.041 26.874 1.00 98.56 86 ASN A O 1
ATOM 649 N N . LEU A 1 87 ? -18.965 0.057 24.631 1.00 98.19 87 LEU A N 1
ATOM 650 C CA . LEU A 1 87 ? -20.294 0.625 24.428 1.00 98.19 87 LEU A CA 1
ATOM 651 C C . LEU A 1 87 ? -21.379 -0.314 24.974 1.00 98.19 87 LEU A C 1
ATOM 653 O O . LEU A 1 87 ? -22.273 0.135 25.693 1.00 98.19 87 LEU A O 1
ATOM 657 N N . ALA A 1 88 ? -21.270 -1.618 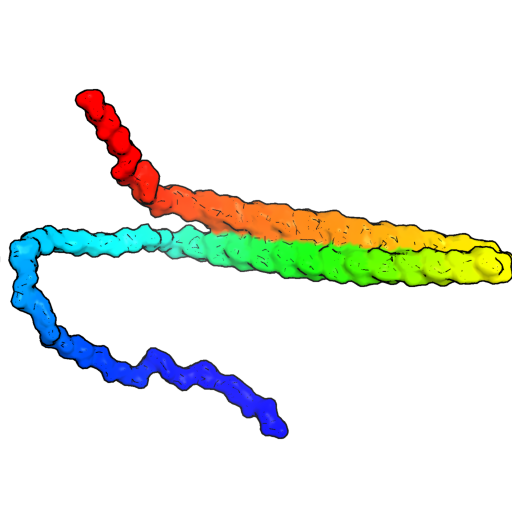24.702 1.00 98.19 88 ALA A N 1
ATOM 658 C CA . ALA A 1 88 ? -22.185 -2.633 25.224 1.00 98.19 88 ALA A CA 1
ATOM 659 C C . ALA A 1 88 ? -22.124 -2.755 26.759 1.00 98.19 88 ALA A C 1
ATOM 661 O O . ALA A 1 88 ? -23.141 -3.024 27.400 1.00 98.19 88 ALA A O 1
ATOM 662 N N . ALA A 1 89 ? -20.954 -2.512 27.354 1.00 98.19 89 ALA A N 1
ATOM 663 C CA . ALA A 1 89 ? -20.763 -2.463 28.803 1.00 98.19 89 ALA A CA 1
ATOM 664 C C . ALA A 1 89 ? -21.210 -1.134 29.451 1.00 98.19 89 ALA A C 1
ATOM 666 O O . ALA A 1 89 ? -21.223 -1.029 30.677 1.00 98.19 89 ALA A O 1
ATOM 667 N N . GLY A 1 90 ? -21.587 -0.122 28.659 1.00 98.25 90 GLY A N 1
ATOM 668 C CA . GLY A 1 90 ? -21.961 1.213 29.142 1.00 98.25 90 GLY A CA 1
ATOM 669 C C . GLY A 1 90 ? -20.775 2.131 29.470 1.00 98.25 90 GLY A C 1
ATOM 670 O O . GLY A 1 90 ? -20.973 3.211 30.027 1.00 98.25 90 GLY A O 1
ATOM 671 N N . ASN A 1 91 ? -19.554 1.736 29.107 1.00 98.44 91 ASN A N 1
ATOM 672 C CA . ASN A 1 91 ? -18.326 2.505 29.310 1.00 98.44 91 ASN A CA 1
ATOM 673 C C . ASN A 1 91 ? -18.119 3.503 28.158 1.00 98.44 91 ASN A C 1
ATOM 675 O O . ASN A 1 91 ? -17.271 3.303 27.288 1.00 98.44 91 ASN A O 1
ATOM 679 N N . LEU A 1 92 ? -18.906 4.582 28.137 1.00 98.31 92 LEU A N 1
ATOM 680 C CA . LEU A 1 92 ? -18.932 5.523 27.007 1.00 98.31 92 LEU A CA 1
ATOM 681 C C . LEU A 1 92 ? -17.584 6.208 26.732 1.00 98.31 92 LEU A C 1
ATOM 683 O O . LEU A 1 92 ? -17.188 6.294 25.576 1.00 98.31 92 LEU A O 1
ATOM 687 N N . GLU A 1 93 ? -16.853 6.636 27.766 1.00 98.19 93 GLU A N 1
ATOM 688 C CA . GLU A 1 93 ? -15.542 7.293 27.595 1.00 98.19 93 GLU A CA 1
ATOM 689 C C . GLU A 1 93 ? -14.507 6.357 26.950 1.00 98.19 93 GLU A C 1
ATOM 691 O O . GLU A 1 93 ? -13.742 6.761 26.076 1.00 98.19 93 GLU A O 1
ATOM 696 N N . ALA A 1 94 ? -14.506 5.079 27.343 1.00 98.00 94 ALA A N 1
ATOM 697 C CA . ALA A 1 94 ? -13.613 4.080 26.762 1.00 98.00 94 ALA A CA 1
ATOM 698 C C . ALA A 1 94 ? -13.985 3.772 25.305 1.00 98.00 94 ALA A C 1
ATOM 700 O O . ALA A 1 94 ? -13.095 3.619 24.470 1.00 98.00 94 ALA A O 1
ATOM 701 N N . ALA A 1 95 ? -15.283 3.721 24.991 1.00 98.56 95 ALA A N 1
ATOM 702 C CA . ALA A 1 95 ? -15.763 3.531 23.627 1.00 98.56 95 ALA A CA 1
ATOM 703 C C . ALA A 1 95 ? -15.392 4.710 22.712 1.00 98.56 95 ALA A C 1
ATOM 705 O O . ALA A 1 95 ? -14.923 4.498 21.597 1.00 98.56 95 ALA A O 1
ATOM 706 N N . GLU A 1 96 ? -15.543 5.946 23.195 1.00 98.56 96 GLU A N 1
ATOM 707 C CA . GLU A 1 96 ? -15.145 7.151 22.460 1.00 98.56 96 GLU A CA 1
ATOM 708 C C . GLU A 1 96 ? -13.637 7.164 22.186 1.00 98.56 96 GLU A C 1
ATOM 710 O O . GLU A 1 96 ? -13.220 7.367 21.046 1.00 98.56 96 GLU A O 1
ATOM 715 N N . SER A 1 97 ? -12.817 6.856 23.198 1.00 98.31 97 SER A N 1
ATOM 716 C CA . SER A 1 97 ? -11.368 6.744 23.015 1.00 98.31 97 SER A CA 1
ATOM 717 C C . SER A 1 97 ? -10.993 5.638 22.026 1.00 98.31 97 SER A C 1
ATOM 719 O O . SER A 1 97 ? -10.092 5.843 21.218 1.00 98.31 97 SER A O 1
ATOM 721 N N . GLY A 1 98 ? -11.668 4.484 22.068 1.00 98.62 98 GLY A N 1
ATOM 722 C CA . GLY A 1 98 ? -11.439 3.394 21.117 1.00 98.62 98 GLY A CA 1
ATOM 723 C C . GLY A 1 98 ? -11.744 3.812 19.679 1.00 98.62 98 GLY A C 1
ATOM 724 O O . GLY A 1 98 ? -10.930 3.589 18.791 1.00 98.62 98 GLY A O 1
ATOM 725 N N . MET A 1 99 ? -12.862 4.508 19.452 1.00 98.62 99 MET A N 1
ATOM 726 C CA . MET A 1 99 ? -13.206 5.027 18.123 1.00 98.62 99 MET A CA 1
ATOM 727 C C . MET A 1 99 ? -12.218 6.089 17.627 1.00 98.62 99 MET A C 1
ATOM 729 O O . MET A 1 99 ? -11.927 6.132 16.433 1.00 98.62 99 MET A O 1
ATOM 733 N N . ALA A 1 100 ? -11.672 6.922 18.519 1.00 98.62 100 ALA A N 1
ATOM 734 C CA . ALA A 1 100 ? -10.622 7.872 18.155 1.00 98.62 100 ALA A CA 1
ATOM 735 C C . ALA A 1 100 ? -9.345 7.151 17.686 1.00 98.62 100 ALA A C 1
ATOM 737 O O . ALA A 1 100 ? -8.825 7.472 16.621 1.00 98.62 100 ALA A O 1
ATOM 738 N N . TYR A 1 101 ? -8.893 6.122 18.414 1.00 98.62 101 TYR A N 1
ATOM 739 C CA . TYR A 1 101 ? -7.742 5.316 17.992 1.00 98.62 101 TYR A CA 1
ATOM 740 C C . TYR A 1 101 ? -7.997 4.555 16.688 1.00 98.62 101 TYR A C 1
ATOM 742 O O . TYR A 1 101 ? -7.118 4.509 15.830 1.00 98.62 101 TYR A O 1
ATOM 750 N N . ALA A 1 102 ? -9.201 4.010 16.499 1.00 98.81 102 ALA A N 1
ATOM 751 C CA . ALA A 1 102 ? -9.581 3.374 15.242 1.00 98.81 102 ALA A CA 1
ATOM 752 C C . ALA A 1 102 ? -9.469 4.344 14.056 1.00 98.81 102 ALA A C 1
ATOM 754 O O . ALA A 1 102 ? -8.923 3.983 13.016 1.00 98.81 102 ALA A O 1
ATOM 755 N N . ALA A 1 103 ? -9.947 5.582 14.217 1.00 98.81 103 ALA A N 1
ATOM 756 C CA . ALA A 1 103 ? -9.855 6.606 13.180 1.00 98.81 103 ALA A CA 1
ATOM 757 C C . ALA A 1 103 ? -8.399 6.989 12.867 1.00 98.81 103 ALA A C 1
ATOM 759 O O . ALA A 1 103 ? -8.038 7.082 11.695 1.00 98.81 103 ALA A O 1
ATOM 760 N N . ASP A 1 104 ? -7.558 7.151 13.893 1.00 98.75 104 ASP A N 1
ATOM 761 C CA . ASP A 1 104 ? -6.131 7.441 13.714 1.00 98.75 104 ASP A CA 1
ATOM 762 C C . ASP A 1 104 ? -5.420 6.309 12.955 1.00 98.75 104 ASP A C 1
ATOM 764 O O . ASP A 1 104 ? -4.673 6.559 12.010 1.00 98.75 104 ASP A O 1
ATOM 768 N N . HIS A 1 105 ? -5.690 5.052 13.317 1.00 98.75 105 HIS A N 1
ATOM 769 C CA . HIS A 1 105 ? -5.105 3.888 12.649 1.00 98.75 105 HIS A CA 1
ATOM 770 C C . HIS A 1 105 ? -5.601 3.750 11.202 1.00 98.75 105 HIS A C 1
ATOM 772 O O . HIS A 1 105 ? -4.800 3.500 10.303 1.00 98.75 105 HI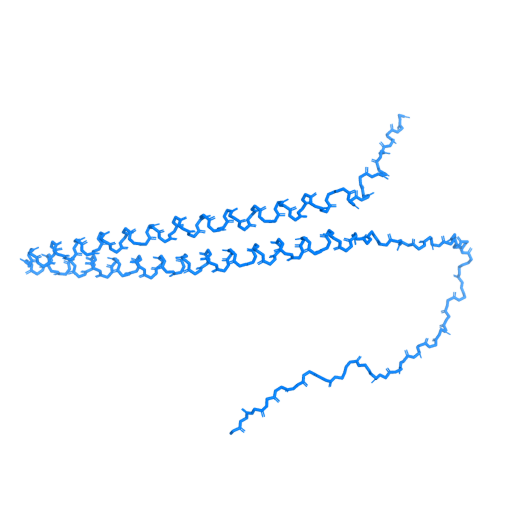S A O 1
ATOM 778 N N . ALA A 1 106 ? -6.892 3.985 10.951 1.00 98.81 106 ALA A N 1
ATOM 779 C CA . ALA A 1 106 ? -7.449 3.986 9.601 1.00 98.81 106 ALA A CA 1
ATOM 780 C C . ALA A 1 106 ? -6.821 5.080 8.723 1.00 98.81 106 ALA A C 1
ATOM 782 O O . ALA A 1 106 ? -6.547 4.839 7.550 1.00 98.81 106 ALA A O 1
ATOM 783 N N . HIS A 1 107 ? -6.533 6.256 9.287 1.00 98.69 107 HIS A N 1
ATOM 784 C CA . HIS A 1 107 ? -5.836 7.320 8.565 1.00 98.69 107 HIS A CA 1
ATOM 785 C C . HIS A 1 107 ? -4.390 6.939 8.210 1.00 98.69 107 HIS A C 1
ATOM 787 O O . HIS A 1 107 ? -3.926 7.230 7.109 1.00 98.69 107 HIS A O 1
ATOM 793 N N . ILE A 1 108 ? -3.678 6.256 9.112 1.00 98.62 108 ILE A N 1
ATOM 794 C CA . ILE A 1 108 ? -2.328 5.752 8.822 1.00 98.62 108 ILE A CA 1
ATOM 795 C C . ILE A 1 108 ? -2.374 4.667 7.737 1.00 98.62 108 ILE A C 1
ATOM 797 O O . ILE A 1 108 ? -1.497 4.640 6.872 1.00 98.62 108 ILE A O 1
ATOM 801 N N . ALA A 1 109 ? -3.384 3.792 7.757 1.00 98.69 109 ALA A N 1
ATOM 802 C CA . ALA A 1 109 ? -3.583 2.788 6.715 1.00 98.69 109 ALA A CA 1
ATOM 803 C C . ALA A 1 109 ? -3.791 3.440 5.338 1.00 98.69 109 AL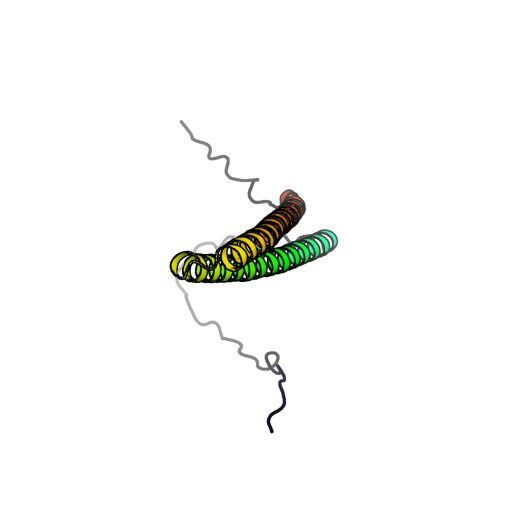A A C 1
ATOM 805 O O . ALA A 1 109 ? -3.074 3.116 4.396 1.00 98.69 109 ALA A O 1
ATOM 806 N N . ASP A 1 110 ? -4.699 4.416 5.256 1.00 98.62 110 ASP A N 1
ATOM 807 C CA . ASP A 1 110 ? -4.985 5.202 4.048 1.00 98.62 110 ASP A CA 1
ATOM 808 C C . ASP A 1 110 ? -3.715 5.858 3.484 1.00 98.62 110 ASP A C 1
ATOM 810 O O . ASP A 1 110 ? -3.355 5.641 2.329 1.00 98.62 110 ASP A O 1
ATOM 814 N N . SER A 1 111 ? -2.939 6.533 4.340 1.00 98.69 111 SER A N 1
ATOM 815 C CA . SER A 1 111 ? -1.667 7.139 3.933 1.00 98.69 111 SER A CA 1
ATOM 816 C C . SER A 1 111 ? -0.651 6.118 3.407 1.00 98.69 111 SER A C 1
ATOM 818 O O . SER A 1 111 ? 0.172 6.475 2.568 1.00 98.69 111 SER A O 1
ATOM 820 N N . ASN A 1 112 ? -0.654 4.878 3.901 1.00 98.69 112 ASN A N 1
ATOM 821 C CA . ASN A 1 112 ? 0.230 3.837 3.378 1.00 98.69 112 ASN A CA 1
ATOM 822 C C . ASN A 1 112 ? -0.232 3.341 2.006 1.00 98.69 112 ASN A C 1
ATOM 824 O O . ASN A 1 112 ? 0.610 3.117 1.141 1.00 98.69 112 ASN A O 1
ATOM 828 N N . TYR A 1 113 ? -1.538 3.210 1.777 1.00 98.62 113 TYR A N 1
ATOM 829 C CA . TYR A 1 113 ? -2.053 2.837 0.459 1.00 98.62 113 TYR A CA 1
ATOM 830 C C . TYR A 1 113 ? -1.795 3.915 -0.595 1.00 98.62 113 TYR A C 1
ATOM 832 O O . TYR A 1 113 ? -1.409 3.574 -1.711 1.00 98.62 113 TYR A O 1
ATOM 840 N N . ASP A 1 114 ? -1.921 5.195 -0.238 1.00 98.69 114 ASP A N 1
ATOM 841 C CA . ASP A 1 114 ? -1.567 6.301 -1.134 1.00 98.69 114 ASP A CA 1
ATOM 842 C C . ASP A 1 114 ? -0.091 6.227 -1.554 1.00 98.69 114 ASP A C 1
ATOM 844 O O . ASP A 1 114 ? 0.231 6.260 -2.741 1.00 98.69 114 ASP A O 1
ATOM 848 N N . VAL A 1 115 ? 0.816 6.033 -0.590 1.00 98.62 115 VAL A N 1
ATOM 849 C CA . VAL A 1 115 ? 2.254 5.903 -0.882 1.00 98.62 115 VAL A CA 1
ATOM 850 C C . VAL A 1 115 ? 2.553 4.633 -1.686 1.00 98.62 115 VAL A C 1
ATOM 852 O O . VAL A 1 115 ? 3.382 4.656 -2.595 1.00 98.62 115 VAL A O 1
ATOM 855 N N . SER A 1 116 ? 1.862 3.528 -1.398 1.00 98.62 116 SER A N 1
ATOM 856 C CA . SER A 1 116 ? 1.965 2.297 -2.185 1.00 98.62 116 SER A CA 1
ATOM 857 C C . SER A 1 116 ? 1.603 2.538 -3.654 1.00 98.62 116 SER A C 1
ATOM 859 O O . SER A 1 116 ? 2.339 2.115 -4.552 1.00 98.62 116 SER A O 1
ATOM 861 N N . LEU A 1 117 ? 0.514 3.267 -3.914 1.00 98.69 117 LEU A N 1
ATOM 862 C CA . LEU A 1 117 ? 0.074 3.607 -5.264 1.00 98.69 117 LEU A CA 1
ATOM 863 C C . LEU A 1 117 ? 1.089 4.502 -5.990 1.00 98.69 117 LEU A C 1
ATOM 865 O O . LEU A 1 117 ? 1.387 4.248 -7.164 1.00 98.69 117 LEU A O 1
ATOM 869 N N . ASP A 1 118 ? 1.643 5.499 -5.295 1.00 98.62 118 ASP A N 1
ATOM 870 C CA . ASP A 1 118 ? 2.676 6.394 -5.828 1.00 98.62 118 ASP A CA 1
ATOM 871 C C . ASP A 1 118 ? 3.924 5.617 -6.269 1.00 98.62 118 ASP A C 1
ATOM 873 O O . ASP A 1 118 ? 4.448 5.852 -7.360 1.00 98.62 118 ASP A O 1
ATOM 877 N N . TYR A 1 119 ? 4.388 4.658 -5.463 1.00 98.44 119 TYR A N 1
ATOM 878 C CA . TYR A 1 119 ? 5.501 3.786 -5.841 1.00 98.44 119 TYR A CA 1
ATOM 879 C C . TYR A 1 119 ? 5.148 2.867 -7.015 1.00 98.44 119 TYR A C 1
ATOM 881 O O . TYR A 1 119 ? 5.927 2.772 -7.959 1.00 98.44 119 TYR A O 1
ATOM 889 N N . SER A 1 120 ? 3.950 2.268 -7.049 1.00 98.31 120 SER A N 1
ATOM 890 C CA . SER A 1 120 ? 3.553 1.441 -8.205 1.00 98.31 120 SER A CA 1
ATOM 891 C C . SER A 1 120 ? 3.508 2.253 -9.511 1.00 98.31 120 SER A C 1
ATOM 893 O O . SER A 1 120 ? 3.862 1.762 -10.581 1.00 98.31 120 SER A O 1
ATOM 895 N N . THR A 1 121 ? 3.135 3.534 -9.426 1.00 98.44 121 THR A N 1
ATOM 896 C CA . THR A 1 121 ? 3.115 4.451 -10.574 1.00 98.44 121 THR A CA 1
ATOM 897 C C . THR A 1 121 ? 4.532 4.790 -11.045 1.00 98.44 121 THR A C 1
ATOM 899 O O . THR A 1 121 ? 4.783 4.881 -12.251 1.00 98.44 121 THR A O 1
ATOM 902 N N . GLN A 1 122 ? 5.478 4.950 -10.116 1.00 98.00 122 GLN A N 1
ATOM 903 C CA . GLN A 1 122 ? 6.894 5.134 -10.446 1.00 98.00 122 GLN A CA 1
ATOM 904 C C . GLN A 1 122 ? 7.485 3.878 -11.098 1.00 98.00 122 GLN A C 1
ATOM 906 O O . GLN A 1 122 ? 8.136 3.996 -12.135 1.00 98.00 122 GLN A O 1
ATOM 911 N N . ALA A 1 123 ? 7.134 2.683 -10.610 1.00 97.56 123 ALA A N 1
ATOM 912 C CA . ALA A 1 123 ? 7.541 1.427 -11.237 1.00 97.56 123 ALA A CA 1
ATOM 913 C C . ALA A 1 123 ? 7.081 1.333 -12.703 1.00 97.56 123 ALA A C 1
ATOM 915 O O . ALA A 1 123 ? 7.865 0.981 -13.585 1.00 97.56 123 ALA A O 1
ATOM 916 N N . VAL A 1 124 ? 5.834 1.723 -12.993 1.00 97.56 124 VAL A N 1
ATOM 917 C CA . VAL A 1 124 ? 5.325 1.812 -14.374 1.00 97.56 124 VAL A CA 1
ATOM 918 C C . VAL A 1 124 ? 6.106 2.839 -15.196 1.00 97.56 124 VAL A C 1
ATOM 920 O O . VAL A 1 124 ? 6.450 2.564 -16.340 1.00 97.56 124 VAL A O 1
ATOM 923 N N . THR A 1 125 ? 6.446 3.990 -14.616 1.00 98.12 125 THR A N 1
ATOM 924 C CA . THR A 1 125 ? 7.220 5.037 -15.307 1.00 98.12 125 THR A CA 1
ATOM 925 C C . THR A 1 125 ? 8.620 4.551 -15.702 1.00 98.12 125 THR A C 1
ATOM 927 O O . THR A 1 125 ? 9.082 4.827 -16.812 1.00 98.12 125 THR A O 1
ATOM 930 N N . HIS A 1 126 ? 9.284 3.793 -14.826 1.00 97.62 126 HIS A N 1
ATOM 931 C CA . HIS A 1 126 ? 10.560 3.147 -15.128 1.00 97.62 126 HIS A CA 1
ATOM 932 C C . HIS A 1 126 ? 10.425 2.125 -16.269 1.00 97.62 126 HIS A C 1
ATOM 934 O O . HIS A 1 126 ? 11.215 2.131 -17.213 1.00 97.62 126 HIS A O 1
ATOM 940 N N . LEU A 1 127 ? 9.378 1.291 -16.250 1.00 96.50 127 LEU A N 1
ATOM 941 C CA . LEU A 1 127 ? 9.116 0.336 -17.333 1.00 96.50 127 LEU A CA 1
ATOM 942 C C . LEU A 1 127 ? 8.821 1.031 -18.670 1.00 96.50 127 LEU A C 1
ATOM 944 O O . LEU A 1 127 ? 9.360 0.618 -19.695 1.00 96.50 127 LEU A O 1
ATOM 948 N N . ASP A 1 128 ? 8.025 2.100 -18.669 1.00 95.25 128 ASP A N 1
ATOM 949 C CA . ASP A 1 128 ? 7.748 2.898 -19.869 1.00 95.25 128 ASP A CA 1
ATOM 950 C C . ASP A 1 128 ? 9.035 3.515 -20.438 1.00 95.25 128 ASP A C 1
ATOM 952 O O . ASP A 1 128 ? 9.233 3.539 -21.655 1.00 95.25 128 ASP A O 1
ATOM 956 N N . THR A 1 129 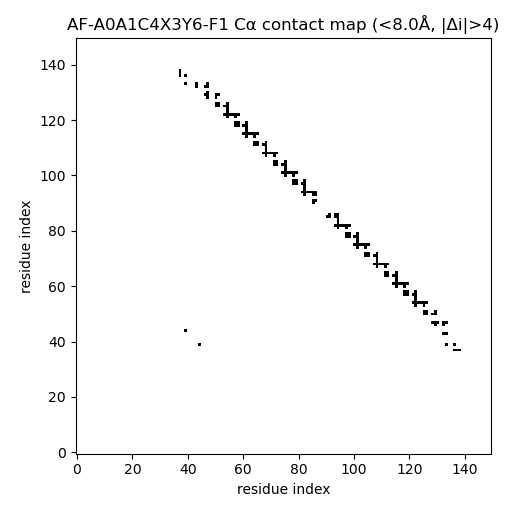? 9.940 3.961 -19.563 1.00 94.06 129 THR A N 1
ATOM 957 C CA . THR A 1 129 ? 11.255 4.487 -19.956 1.00 94.06 129 THR A CA 1
ATOM 958 C C . THR A 1 129 ? 12.121 3.391 -20.575 1.00 94.06 129 THR A C 1
ATOM 960 O O . THR A 1 129 ? 12.643 3.578 -21.674 1.00 94.06 129 THR A O 1
ATOM 963 N N . ALA A 1 130 ? 12.203 2.213 -19.950 1.00 91.88 130 ALA A N 1
ATOM 964 C CA . ALA A 1 130 ? 12.920 1.065 -20.505 1.00 91.88 130 ALA A CA 1
ATOM 965 C C . ALA A 1 130 ? 12.378 0.658 -21.889 1.00 91.88 130 ALA A C 1
ATOM 967 O O . ALA A 1 130 ? 13.147 0.423 -22.821 1.00 91.88 130 ALA A O 1
ATOM 968 N N . VAL A 1 131 ? 11.051 0.623 -22.060 1.00 92.31 131 VAL A N 1
ATOM 969 C CA . VAL A 1 131 ? 10.410 0.330 -23.353 1.00 92.31 131 VAL A CA 1
ATOM 970 C C . VAL A 1 131 ? 10.762 1.390 -24.398 1.00 92.31 131 VAL A C 1
ATOM 972 O O . VAL A 1 131 ? 11.070 1.043 -25.540 1.00 92.31 131 VAL A O 1
ATOM 975 N N . ALA A 1 132 ? 10.755 2.672 -24.025 1.00 91.06 132 ALA A N 1
ATOM 976 C CA . ALA A 1 132 ? 11.101 3.764 -24.930 1.00 91.06 132 ALA A CA 1
ATOM 977 C C . ALA A 1 132 ? 12.559 3.696 -25.417 1.00 91.06 132 ALA A C 1
ATOM 979 O O . ALA A 1 132 ? 12.822 4.019 -26.575 1.00 91.06 132 ALA A O 1
ATOM 980 N N . GLU A 1 133 ? 13.486 3.238 -24.574 1.00 89.25 133 GLU A N 1
ATOM 981 C CA . GLU A 1 133 ? 14.898 3.045 -24.935 1.00 89.25 133 GLU A CA 1
ATOM 982 C C . GLU A 1 133 ? 15.105 1.877 -25.916 1.00 89.25 133 GLU A C 1
ATOM 984 O O . GLU A 1 133 ? 15.967 1.939 -26.796 1.00 89.25 133 GLU A O 1
ATOM 989 N N . VAL A 1 134 ? 14.280 0.828 -25.823 1.00 88.25 134 VAL A N 1
ATOM 990 C CA . VAL A 1 134 ? 14.337 -0.338 -26.724 1.00 88.25 134 VAL A CA 1
ATOM 991 C C . VAL A 1 134 ? 13.602 -0.092 -28.046 1.00 88.25 134 VAL A C 1
ATOM 993 O O . VAL A 1 134 ? 14.024 -0.613 -29.079 1.00 88.25 134 VAL A O 1
ATOM 996 N N . ALA A 1 135 ? 12.543 0.723 -28.053 1.00 87.94 135 ALA A N 1
ATOM 997 C CA . ALA A 1 135 ? 11.675 0.940 -29.217 1.00 87.94 135 ALA A CA 1
ATOM 998 C C . ALA A 1 135 ? 12.406 1.274 -30.542 1.00 87.94 135 ALA A C 1
ATOM 1000 O O . ALA A 1 135 ? 12.008 0.744 -31.578 1.00 87.94 135 ALA A O 1
ATOM 1001 N N . PRO A 1 136 ? 13.491 2.079 -30.572 1.00 87.06 136 PRO A N 1
ATOM 1002 C CA . PRO A 1 136 ? 14.232 2.363 -31.806 1.00 87.06 136 PRO A CA 1
ATOM 1003 C C . PRO A 1 136 ? 14.950 1.152 -32.423 1.00 87.06 136 PRO A C 1
ATOM 1005 O O . PRO A 1 136 ? 15.372 1.219 -33.578 1.00 87.06 136 PRO A O 1
ATOM 1008 N N . TYR A 1 137 ? 15.129 0.075 -31.656 1.00 81.50 137 TYR A N 1
ATOM 1009 C CA . TYR A 1 137 ? 15.831 -1.147 -32.057 1.00 81.50 137 TYR A CA 1
ATOM 1010 C C . TYR A 1 137 ? 14.877 -2.295 -32.394 1.00 81.50 137 TYR A C 1
ATOM 1012 O O . TYR A 1 137 ? 15.330 -3.351 -32.849 1.00 81.50 137 TYR A O 1
ATOM 1020 N N . ASP A 1 138 ? 13.569 -2.096 -32.210 1.00 74.44 138 ASP A N 1
ATOM 1021 C CA . ASP A 1 138 ? 12.562 -3.051 -32.648 1.00 74.44 138 ASP A CA 1
ATOM 1022 C C . ASP A 1 138 ? 12.475 -3.039 -34.181 1.00 74.44 138 ASP A C 1
ATOM 1024 O O . ASP A 1 138 ? 11.887 -2.165 -34.817 1.00 74.44 138 ASP A O 1
ATOM 1028 N N . THR A 1 139 ? 13.143 -4.012 -34.797 1.00 59.78 139 THR A N 1
ATOM 1029 C CA . THR A 1 139 ? 13.217 -4.170 -36.255 1.00 59.78 139 THR A CA 1
ATOM 1030 C C . THR A 1 139 ? 12.053 -4.987 -36.823 1.00 59.78 139 THR A C 1
ATOM 1032 O O . THR A 1 139 ? 11.986 -5.177 -38.040 1.00 59.78 139 THR A O 1
ATOM 1035 N N . TYR A 1 140 ? 11.106 -5.439 -35.987 1.00 55.28 140 TYR A N 1
ATOM 1036 C CA . TYR A 1 140 ? 9.960 -6.237 -36.435 1.00 55.28 140 TYR A CA 1
ATOM 1037 C C . TYR A 1 140 ? 8.827 -5.419 -37.087 1.00 55.28 140 TYR A C 1
ATOM 1039 O O . TYR A 1 140 ? 7.949 -6.023 -37.703 1.00 55.28 140 TYR A O 1
ATOM 1047 N N . ASP A 1 141 ? 8.869 -4.079 -37.072 1.00 49.03 141 ASP A N 1
ATOM 1048 C CA . ASP A 1 141 ? 7.908 -3.225 -37.809 1.00 49.03 141 ASP A CA 1
ATOM 1049 C C . ASP A 1 141 ? 8.323 -2.933 -39.273 1.00 49.03 141 ASP A C 1
ATOM 1051 O O . ASP A 1 141 ? 7.721 -2.127 -39.981 1.00 49.03 141 ASP A O 1
ATOM 1055 N N . ALA A 1 142 ? 9.356 -3.611 -39.785 1.00 44.97 142 ALA A N 1
ATOM 1056 C CA . ALA A 1 142 ? 9.816 -3.469 -41.166 1.00 44.97 142 ALA A CA 1
ATOM 1057 C C . ALA A 1 142 ? 9.608 -4.761 -41.977 1.00 44.97 142 ALA A C 1
ATOM 1059 O O . ALA A 1 142 ? 10.580 -5.372 -42.417 1.00 44.97 142 ALA A O 1
ATOM 1060 N N . GLY A 1 143 ? 8.363 -5.205 -42.217 1.00 42.47 143 GLY A N 1
ATOM 1061 C CA . GLY A 1 143 ? 8.204 -6.312 -43.177 1.00 42.47 143 GLY A CA 1
ATOM 1062 C C . GLY A 1 143 ? 6.885 -7.053 -43.356 1.00 42.47 143 GLY A C 1
ATOM 1063 O O . GLY A 1 143 ? 6.917 -8.096 -44.003 1.00 42.47 143 GLY A O 1
ATOM 1064 N N . THR A 1 144 ? 5.733 -6.588 -42.867 1.00 46.19 144 THR A N 1
ATOM 1065 C CA . THR A 1 144 ? 4.451 -7.194 -43.289 1.00 46.19 144 THR A CA 1
ATOM 1066 C C . THR A 1 144 ? 3.437 -6.151 -43.745 1.00 46.19 144 THR A C 1
ATOM 1068 O O . THR A 1 144 ? 2.307 -6.085 -43.271 1.00 46.19 144 THR A O 1
ATOM 1071 N N . SER A 1 145 ? 3.801 -5.371 -44.769 1.00 41.78 145 SER A N 1
ATOM 1072 C CA . SER A 1 145 ? 2.785 -4.947 -45.733 1.00 41.78 145 SER A CA 1
ATOM 1073 C C . SER A 1 145 ? 2.222 -6.219 -46.369 1.00 41.78 145 SER A C 1
ATOM 1075 O O . SER A 1 145 ? 2.806 -6.792 -47.289 1.00 41.78 145 SER A O 1
ATOM 1077 N N . PHE A 1 146 ? 1.128 -6.724 -45.808 1.00 42.09 146 PHE A N 1
ATOM 1078 C CA . PHE A 1 146 ? 0.328 -7.757 -46.438 1.00 42.09 146 PHE A CA 1
ATOM 1079 C C . PHE A 1 146 ? -0.306 -7.096 -47.665 1.00 42.09 146 PHE A C 1
ATOM 1081 O O . PHE A 1 146 ? -1.340 -6.437 -47.559 1.00 42.09 146 PHE A O 1
ATOM 1088 N N . ASP A 1 147 ? 0.363 -7.194 -48.814 1.00 48.81 147 ASP A N 1
ATOM 1089 C CA . ASP A 1 147 ? -0.226 -6.842 -50.100 1.00 48.81 147 ASP A CA 1
ATOM 1090 C C . ASP A 1 147 ? -1.441 -7.754 -50.305 1.00 48.81 147 ASP A C 1
ATOM 1092 O O . ASP A 1 147 ? -1.329 -8.919 -50.693 1.00 48.81 147 ASP A O 1
ATOM 1096 N N . ILE A 1 148 ? -2.626 -7.233 -49.993 1.00 44.56 148 ILE A N 1
ATOM 1097 C CA . ILE A 1 148 ? -3.888 -7.829 -50.414 1.00 44.56 148 ILE A CA 1
ATOM 1098 C C . ILE A 1 148 ? -3.984 -7.556 -51.915 1.00 44.56 148 ILE A C 1
ATOM 1100 O O . ILE A 1 148 ? -4.409 -6.483 -52.338 1.00 44.56 148 ILE A O 1
ATOM 1104 N N . ALA A 1 149 ? -3.520 -8.513 -52.716 1.00 41.69 149 ALA A N 1
ATOM 1105 C CA . ALA A 1 149 ? -3.787 -8.531 -54.145 1.00 41.69 149 ALA A CA 1
ATOM 1106 C C . ALA A 1 149 ? -5.293 -8.765 -54.377 1.00 41.69 149 ALA A C 1
ATOM 1108 O O . ALA A 1 149 ? -5.852 -9.738 -53.862 1.00 41.69 149 ALA A O 1
ATOM 1109 N N . GLU A 1 150 ? -5.917 -7.840 -55.116 1.00 38.25 150 GLU A N 1
ATOM 1110 C CA . GLU A 1 150 ? -7.274 -7.943 -55.690 1.00 38.25 150 GLU A CA 1
ATOM 1111 C C . GLU A 1 150 ? -7.429 -9.119 -56.667 1.00 38.25 150 GLU A C 1
ATOM 1113 O O . GLU A 1 150 ? -6.474 -9.410 -57.428 1.00 38.25 150 GLU A O 1
#

Solvent-accessible surface area (backbone atoms only — not comparable to full-atom values): 8732 Å² total; per-residue (Å²): 143,88,84,78,89,74,96,81,83,90,86,81,78,92,77,87,78,81,90,80,85,82,94,81,70,94,63,85,74,67,81,76,68,79,81,73,73,80,74,71,55,66,79,51,46,55,50,34,52,50,23,50,52,48,17,51,52,25,39,53,51,12,51,52,26,38,57,50,13,51,54,28,40,52,52,14,49,54,23,44,51,54,11,51,55,26,46,75,71,66,38,54,70,60,15,53,52,21,45,52,50,15,51,54,28,39,51,53,12,50,55,22,41,53,52,13,50,54,25,43,52,49,17,50,50,25,47,54,49,29,50,60,68,48,54,87,65,60,67,83,85,72,78,77,85,76,79,79,77,131

Sequence (150 aa):
MSTDSSWGDYLSTDTSVADTGIDAFAATVEPIMPVVEPVLPEPVLDVVDSEIAGAAADQDWSDWH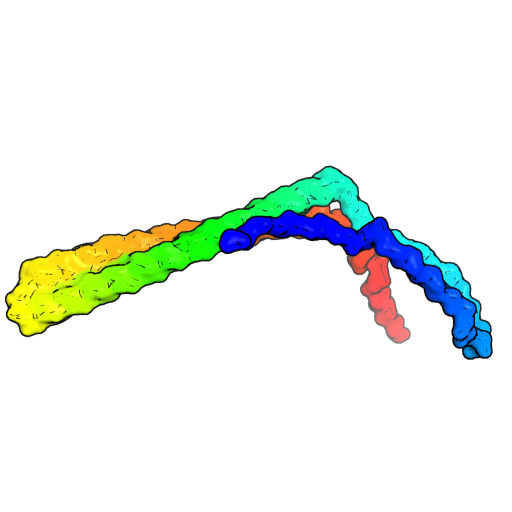AASGDQWAESAQDWVDYANENLAAGNLEAAESGMAYAADHAHIADSNYDVSLDYSTQAVTHLDTAVAEVAPYDTYDAGTSFDIAE

Mean predicted aligned error: 15.24 Å

Nearest PDB structures (foldseek):
  9eom-assembly1_A-2  TM=7.059E-01  e=5.032E-01  Synechocystis sp. PCC 6803
  9eom-assembly1_A-4  TM=7.059E-01  e=5.032E-01  Synechocystis sp. PCC 6803
  9eom-assembly1_A-6  TM=7.059E-01  e=5.032E-01  Synechocystis sp. PCC 6803
  9eom-assembly1_A-8  TM=7.059E-01  e=5.032E-01  Synechocystis sp. PCC 6803
  9eom-assembly1_A-10  TM=7.059E-01  e=5.032E-01  Synechocystis sp. PCC 6803